Protein AF-A0A382WZ70-F1 (afdb_monomer_lite)

Structure (mmCIF, N/CA/C/O backbone):
data_AF-A0A382WZ70-F1
#
_entry.id   AF-A0A382WZ70-F1
#
loop_
_atom_site.group_PDB
_atom_site.id
_atom_site.type_symbol
_atom_site.label_atom_id
_atom_site.label_alt_id
_atom_site.label_comp_id
_atom_site.label_asym_id
_atom_site.label_entity_id
_atom_site.label_seq_id
_atom_site.pdbx_PDB_ins_code
_atom_site.Cartn_x
_atom_site.Cartn_y
_atom_site.Cartn_z
_atom_site.occupancy
_atom_site.B_iso_or_equiv
_atom_site.auth_seq_id
_atom_site.auth_comp_id
_atom_site.auth_asym_id
_atom_site.auth_atom_id
_atom_site.pdbx_PDB_model_num
ATOM 1 N N . MET A 1 1 ? -3.448 19.047 -0.200 1.00 52.22 1 MET A N 1
ATOM 2 C CA . MET A 1 1 ? -4.006 17.675 -0.276 1.00 52.22 1 MET A CA 1
ATOM 3 C C . MET A 1 1 ? -4.478 17.098 1.074 1.00 52.22 1 MET A C 1
ATOM 5 O O . MET A 1 1 ? -5.064 16.035 1.074 1.00 52.22 1 MET A O 1
ATOM 9 N N . LYS A 1 2 ? -4.300 17.759 2.232 1.00 48.09 2 LYS A N 1
ATOM 10 C CA . LYS A 1 2 ? -4.954 17.326 3.493 1.00 48.09 2 LYS A CA 1
ATOM 11 C C . LYS A 1 2 ? -6.442 17.700 3.568 1.00 48.09 2 LYS A C 1
ATOM 13 O O . LYS A 1 2 ? -7.231 16.997 4.176 1.00 48.09 2 LYS A O 1
ATOM 18 N N . GLN A 1 3 ? -6.812 18.796 2.913 1.00 54.59 3 GLN A N 1
ATOM 19 C CA . GLN A 1 3 ? -8.125 19.424 3.058 1.00 54.59 3 GLN A CA 1
ATOM 20 C C . GLN A 1 3 ? -9.257 18.636 2.375 1.00 54.59 3 GLN A C 1
ATOM 22 O O . GLN A 1 3 ? -10.295 18.408 2.979 1.00 54.59 3 GLN A O 1
ATOM 27 N N . ARG A 1 4 ? -9.003 18.094 1.177 1.00 56.03 4 ARG A N 1
ATOM 28 C CA . ARG A 1 4 ? -9.984 17.295 0.419 1.00 56.03 4 ARG A CA 1
ATOM 29 C C . ARG A 1 4 ? -10.364 15.961 1.070 1.00 56.03 4 ARG A C 1
ATOM 31 O O . ARG A 1 4 ? -11.454 15.464 0.841 1.00 56.03 4 ARG A O 1
ATOM 38 N N . LEU A 1 5 ? -9.467 15.372 1.863 1.00 49.62 5 LEU A N 1
ATOM 39 C CA . LEU A 1 5 ? -9.712 14.099 2.554 1.00 49.62 5 LEU A CA 1
ATOM 40 C C . LEU A 1 5 ? -10.545 14.280 3.831 1.00 49.62 5 LEU A C 1
ATOM 42 O O . LEU A 1 5 ? -11.317 13.391 4.180 1.00 49.62 5 LEU A O 1
ATOM 46 N N . ALA A 1 6 ? -10.441 15.445 4.479 1.00 57.47 6 ALA A N 1
ATOM 47 C CA . ALA A 1 6 ? -11.310 15.814 5.594 1.00 57.47 6 ALA A CA 1
ATOM 48 C C . ALA A 1 6 ? -12.751 16.096 5.125 1.00 57.47 6 ALA A C 1
ATOM 50 O O . ALA A 1 6 ? -13.697 15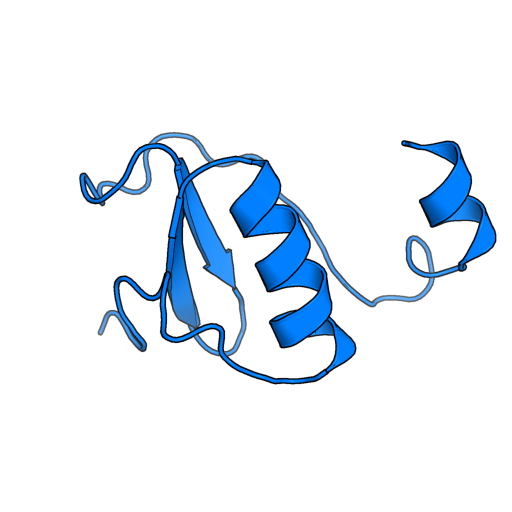.700 5.797 1.00 57.47 6 ALA A O 1
ATOM 51 N N . GLU A 1 7 ? -12.919 16.704 3.945 1.00 56.56 7 GLU A N 1
ATOM 52 C CA . GLU A 1 7 ? -14.234 16.987 3.336 1.00 56.56 7 GLU A CA 1
ATOM 53 C C . GLU A 1 7 ? -15.030 15.724 2.965 1.00 56.56 7 GLU A C 1
ATOM 55 O O . GLU A 1 7 ? -16.249 15.777 2.842 1.00 56.56 7 GLU A O 1
ATOM 60 N N . LEU A 1 8 ? -14.352 14.587 2.798 1.00 57.75 8 LEU A N 1
ATOM 61 C CA . LEU A 1 8 ? -14.949 13.324 2.362 1.00 57.75 8 LEU A CA 1
ATOM 62 C C . LEU A 1 8 ? -15.230 12.341 3.519 1.00 57.75 8 LEU A C 1
ATOM 64 O O . LEU A 1 8 ? -15.616 11.206 3.256 1.00 57.75 8 LEU A O 1
ATOM 68 N N . SER A 1 9 ? -15.019 12.743 4.782 1.00 53.00 9 SER A N 1
ATOM 69 C CA . SER A 1 9 ? -15.269 11.942 6.005 1.00 53.00 9 SER A CA 1
ATOM 70 C C . SER A 1 9 ? -14.677 10.520 6.009 1.00 53.00 9 SER A C 1
ATOM 72 O O . SER A 1 9 ? -15.088 9.663 6.785 1.00 53.00 9 SER A O 1
ATOM 74 N N . LEU A 1 10 ? -13.669 10.266 5.174 1.00 53.75 10 LEU A N 1
ATOM 75 C CA . LEU A 1 10 ? -13.092 8.937 4.946 1.00 53.75 10 LEU A CA 1
ATOM 76 C C . LEU A 1 10 ? -11.932 8.595 5.896 1.00 53.75 10 LEU A C 1
ATOM 78 O O . LEU A 1 10 ? -11.446 7.467 5.885 1.00 53.75 10 LEU A O 1
ATOM 82 N N . SER A 1 11 ? -11.486 9.545 6.725 1.00 50.44 11 SER A N 1
ATOM 83 C CA . SER A 1 11 ? -10.357 9.340 7.646 1.00 50.44 11 SER A CA 1
ATOM 84 C C . SER A 1 11 ? -10.734 8.826 9.038 1.00 50.44 11 SER A C 1
ATOM 86 O O . SER A 1 11 ? -9.859 8.266 9.687 1.00 50.44 11 SER A O 1
ATOM 88 N N . ASP A 1 12 ? -11.987 8.967 9.487 1.00 46.69 12 ASP A N 1
ATOM 89 C CA . ASP A 1 12 ? -12.353 8.774 10.909 1.00 46.69 12 ASP A CA 1
ATOM 90 C C . ASP A 1 12 ? -13.431 7.698 11.160 1.00 46.69 12 ASP A C 1
ATOM 92 O O . ASP A 1 12 ? -13.887 7.511 12.284 1.00 46.69 12 ASP A O 1
ATOM 96 N N . GLN A 1 13 ? -13.854 6.973 10.118 1.00 48.31 13 GLN A N 1
ATOM 97 C CA . GLN A 1 13 ? -14.902 5.939 10.189 1.00 48.31 13 GLN A CA 1
ATOM 98 C C . GLN A 1 13 ? 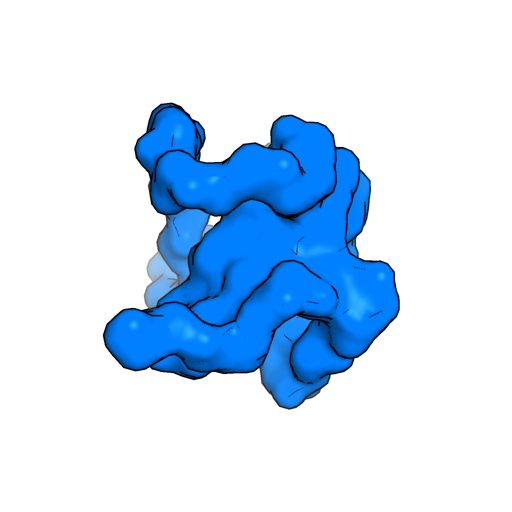-14.411 4.588 9.621 1.00 48.31 13 GLN A C 1
ATOM 100 O O . GLN A 1 13 ? -15.114 3.920 8.873 1.00 48.31 13 GLN A O 1
ATOM 105 N N . GLY A 1 14 ? -13.169 4.191 9.930 1.00 53.12 14 GLY A N 1
ATOM 106 C CA . GLY A 1 14 ? -12.708 2.802 9.753 1.00 53.12 14 GLY A CA 1
ATOM 107 C C . GLY A 1 14 ? -12.389 2.317 8.328 1.00 53.12 14 GLY A C 1
ATOM 108 O O . GLY A 1 14 ? -12.419 1.114 8.095 1.00 53.12 14 GLY A O 1
ATOM 109 N N . GLY A 1 15 ? -12.083 3.201 7.372 1.00 63.88 15 GLY A N 1
ATOM 110 C CA . GLY A 1 15 ? -11.955 2.805 5.961 1.00 63.88 15 GLY A CA 1
ATOM 111 C C . GLY A 1 15 ? -10.584 2.270 5.524 1.00 63.88 15 GLY A C 1
ATOM 112 O O . GLY A 1 15 ? -10.502 1.212 4.910 1.00 63.88 15 GLY A O 1
ATOM 113 N N . ILE A 1 16 ? -9.498 3.021 5.752 1.00 62.03 16 ILE A N 1
ATOM 114 C CA . ILE A 1 16 ? -8.182 2.746 5.140 1.00 62.03 16 ILE A CA 1
ATOM 115 C C . ILE A 1 16 ? -7.057 3.243 6.058 1.00 62.03 16 ILE A C 1
ATOM 117 O O . ILE A 1 16 ? -6.961 4.438 6.340 1.00 62.03 16 ILE A O 1
ATOM 121 N N . LEU A 1 17 ? -6.158 2.347 6.472 1.00 65.06 17 LEU A N 1
ATOM 122 C CA . 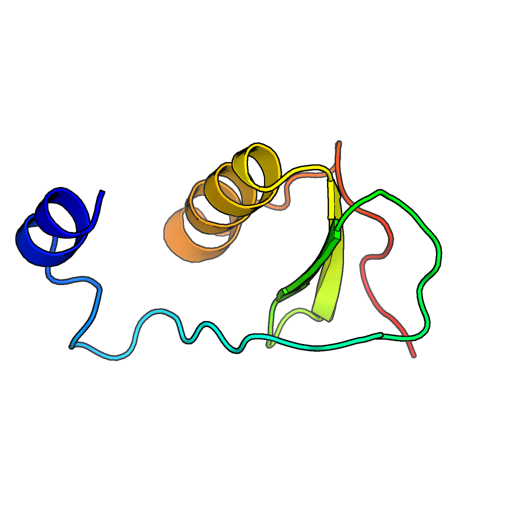LEU A 1 17 ? -4.954 2.694 7.232 1.00 65.06 17 LEU A CA 1
ATOM 123 C C . LEU A 1 17 ? -3.733 2.721 6.309 1.00 65.06 17 LEU A C 1
ATOM 125 O O . LEU A 1 17 ? -3.463 1.760 5.591 1.00 65.06 17 LEU A O 1
ATOM 129 N N . ARG A 1 18 ? -2.959 3.810 6.360 1.00 70.69 18 ARG A N 1
ATOM 130 C CA . ARG A 1 18 ? -1.677 3.924 5.653 1.00 70.69 18 ARG A CA 1
ATOM 131 C C . ARG A 1 18 ? -0.528 3.948 6.652 1.00 70.69 18 ARG A C 1
ATOM 133 O O . ARG A 1 18 ? -0.380 4.909 7.401 1.00 70.69 18 ARG A O 1
ATOM 140 N N . ALA A 1 19 ? 0.335 2.941 6.585 1.00 74.06 19 ALA A N 1
ATOM 141 C CA . ALA A 1 19 ? 1.610 2.930 7.289 1.00 74.06 19 ALA A CA 1
ATOM 142 C C . ALA A 1 19 ? 2.753 3.262 6.321 1.00 74.06 19 ALA A C 1
ATOM 144 O O . ALA A 1 19 ? 2.763 2.815 5.173 1.00 74.06 19 ALA A O 1
ATOM 145 N N . LYS A 1 20 ? 3.733 4.050 6.776 1.00 78.56 20 LYS A N 1
ATOM 146 C CA . LYS A 1 20 ? 4.998 4.201 6.051 1.00 78.56 20 LYS A CA 1
ATOM 147 C C . LYS A 1 20 ? 5.858 2.976 6.358 1.00 78.56 20 LYS A C 1
ATOM 149 O O . LYS A 1 20 ? 6.265 2.796 7.501 1.00 78.56 20 LYS A O 1
ATOM 154 N N . ALA A 1 21 ? 6.127 2.159 5.347 1.00 81.50 21 ALA A N 1
ATOM 155 C CA . ALA A 1 21 ? 7.076 1.057 5.438 1.00 81.50 21 ALA A CA 1
ATOM 156 C C . ALA A 1 21 ? 8.456 1.487 4.914 1.00 81.50 21 ALA A C 1
ATOM 158 O O . ALA A 1 21 ? 8.561 2.399 4.092 1.00 81.50 21 ALA A O 1
ATOM 159 N N . ASN A 1 22 ? 9.506 0.829 5.410 1.00 79.50 22 ASN A N 1
ATOM 160 C CA . ASN A 1 22 ? 10.857 0.920 4.852 1.00 79.50 22 ASN A CA 1
ATOM 161 C C . ASN A 1 22 ? 11.000 -0.120 3.720 1.00 79.50 22 ASN A C 1
ATOM 163 O O . ASN A 1 22 ? 10.070 -0.328 2.946 1.00 79.50 22 ASN A O 1
ATOM 167 N N . CYS A 1 23 ? 12.146 -0.791 3.607 1.00 80.81 23 CYS A N 1
ATOM 168 C CA . CYS A 1 23 ? 12.347 -1.821 2.592 1.00 80.81 23 CYS A CA 1
ATOM 169 C C . CYS A 1 23 ? 11.448 -3.043 2.847 1.00 80.81 23 CYS A C 1
ATOM 171 O O . CYS A 1 23 ? 11.537 -3.672 3.900 1.00 80.81 23 CYS A O 1
ATOM 173 N N . LEU A 1 24 ? 10.631 -3.406 1.854 1.00 82.50 24 LEU A N 1
ATOM 174 C CA . LEU A 1 24 ? 9.812 -4.625 1.855 1.00 82.50 24 LEU A CA 1
ATOM 175 C C . LEU A 1 24 ? 10.530 -5.830 1.217 1.00 82.50 24 LEU A C 1
ATOM 177 O O . LEU A 1 24 ? 9.928 -6.883 1.046 1.00 82.50 24 LEU A O 1
ATOM 181 N N . ARG A 1 25 ? 11.819 -5.685 0.867 1.00 81.94 25 ARG A N 1
ATOM 182 C CA . ARG A 1 25 ? 12.632 -6.670 0.121 1.00 81.94 25 ARG A CA 1
ATOM 183 C C . ARG A 1 25 ? 12.046 -7.076 -1.238 1.00 81.94 25 ARG A C 1
ATOM 185 O O . ARG A 1 25 ? 12.382 -8.130 -1.764 1.00 81.94 25 ARG A O 1
ATOM 192 N N . VAL A 1 26 ? 11.224 -6.208 -1.819 1.00 79.94 26 VAL A N 1
ATOM 193 C CA . VAL A 1 26 ? 10.754 -6.297 -3.202 1.00 79.94 26 VAL A CA 1
ATOM 194 C C . VAL A 1 26 ? 11.444 -5.179 -3.967 1.00 79.94 26 VAL A C 1
ATOM 196 O O . VAL A 1 26 ? 11.136 -4.008 -3.766 1.00 79.94 26 VAL A O 1
ATOM 199 N N . CYS A 1 27 ? 12.430 -5.539 -4.785 1.00 81.25 27 CYS A N 1
ATOM 200 C CA . CYS A 1 27 ? 13.204 -4.596 -5.593 1.00 81.25 27 CYS A CA 1
ATOM 201 C C . CYS A 1 27 ? 12.602 -4.459 -6.999 1.00 81.25 27 CYS A C 1
ATOM 203 O O . CYS A 1 27 ? 13.333 -4.515 -7.985 1.00 81.25 27 CYS A O 1
ATOM 205 N N . ASP A 1 28 ? 11.276 -4.343 -7.079 1.00 71.88 28 ASP A N 1
ATOM 206 C CA . ASP A 1 28 ? 10.539 -4.231 -8.336 1.00 71.88 28 ASP A CA 1
ATOM 207 C C . ASP A 1 28 ? 9.698 -2.945 -8.329 1.00 71.88 28 ASP A C 1
ATOM 209 O O . ASP A 1 28 ? 8.743 -2.808 -7.563 1.00 71.88 28 ASP A O 1
ATOM 213 N N . GLY A 1 29 ? 10.113 -1.965 -9.138 1.00 68.7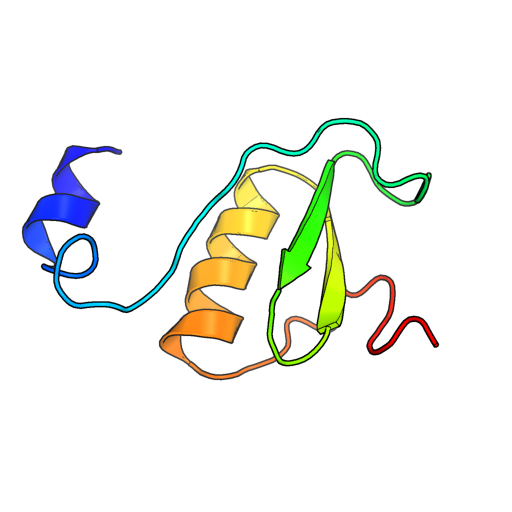5 29 GLY A N 1
ATOM 214 C CA . GLY A 1 29 ? 9.546 -0.611 -9.184 1.00 68.75 29 GLY A CA 1
ATOM 215 C C . GLY A 1 29 ? 10.172 0.402 -8.208 1.00 68.75 29 GLY A C 1
ATOM 216 O O . GLY A 1 29 ? 10.922 0.054 -7.300 1.00 68.75 29 GLY A O 1
ATOM 217 N N . ASP A 1 30 ? 9.859 1.690 -8.406 1.00 75.44 30 ASP A N 1
ATOM 218 C CA . ASP A 1 30 ? 10.423 2.801 -7.615 1.00 75.44 30 ASP A CA 1
ATOM 219 C C . ASP A 1 30 ? 9.894 2.853 -6.174 1.00 75.44 30 ASP A C 1
ATOM 221 O O . ASP A 1 30 ? 10.632 3.093 -5.218 1.00 75.44 30 ASP A O 1
ATOM 225 N N . SER A 1 31 ? 8.583 2.692 -5.994 1.00 81.56 31 SER A N 1
ATOM 226 C CA . SER A 1 31 ? 7.945 2.600 -4.682 1.00 81.56 31 SER A CA 1
ATOM 227 C C . SER A 1 31 ? 6.948 1.455 -4.674 1.00 81.56 31 SER A C 1
ATOM 229 O O . SER A 1 31 ? 6.171 1.286 -5.613 1.00 81.56 31 SER A O 1
ATOM 231 N N . VAL A 1 32 ? 6.976 0.683 -3.590 1.00 85.19 32 VAL A N 1
ATOM 232 C CA . VAL A 1 32 ? 6.174 -0.530 -3.434 1.00 85.19 32 VAL A CA 1
ATOM 233 C C . VAL A 1 32 ? 5.083 -0.305 -2.394 1.00 85.19 32 VAL A C 1
ATOM 235 O O . VAL A 1 32 ? 5.326 0.281 -1.335 1.00 85.19 32 VAL A O 1
ATOM 238 N N . ALA A 1 33 ? 3.877 -0.777 -2.697 1.00 86.50 33 ALA A N 1
ATOM 239 C CA . ALA A 1 33 ? 2.725 -0.745 -1.810 1.00 86.50 33 ALA A CA 1
ATOM 240 C C . ALA A 1 33 ? 2.070 -2.122 -1.743 1.00 86.50 33 ALA A C 1
ATOM 242 O O . ALA A 1 33 ? 1.932 -2.793 -2.762 1.00 86.50 33 ALA A O 1
ATOM 243 N N . VAL A 1 34 ? 1.618 -2.510 -0.556 1.00 85.88 34 VAL A N 1
ATOM 244 C CA . VAL A 1 34 ? 0.824 -3.721 -0.343 1.00 85.88 34 VAL A CA 1
ATOM 245 C C . VAL A 1 34 ? -0.526 -3.322 0.231 1.00 85.88 34 VAL A C 1
ATOM 247 O O . VAL A 1 34 ? -0.598 -2.447 1.100 1.00 85.88 34 VAL A O 1
ATOM 250 N N . VAL A 1 35 ? -1.594 -3.935 -0.274 1.00 85.62 35 VAL A N 1
ATOM 251 C CA . VAL A 1 35 ? -2.950 -3.727 0.236 1.00 85.62 35 VAL A CA 1
ATOM 252 C C . VAL A 1 35 ? -3.420 -4.977 0.968 1.00 85.62 35 VAL A C 1
ATOM 254 O O . VAL A 1 35 ? -3.325 -6.083 0.450 1.00 85.62 35 VAL A O 1
ATOM 257 N N . TYR A 1 36 ? -3.947 -4.790 2.174 1.00 79.00 36 TYR A N 1
ATOM 258 C CA . TYR A 1 36 ? -4.564 -5.852 2.967 1.00 79.00 36 TYR A CA 1
ATOM 259 C C . TYR A 1 36 ? -6.089 -5.687 2.986 1.00 79.00 36 TYR A C 1
ATOM 261 O O . TYR A 1 36 ? -6.558 -4.547 2.935 1.00 79.00 36 TYR A O 1
ATOM 269 N N . PRO A 1 37 ? -6.864 -6.787 3.095 1.00 77.75 37 PRO A N 1
ATOM 270 C CA . PRO A 1 37 ? -6.432 -8.179 3.304 1.00 77.75 37 PRO A CA 1
ATOM 271 C C . PRO A 1 37 ? -6.085 -8.957 2.024 1.00 77.75 37 PRO A C 1
ATOM 273 O O . PRO A 1 37 ? -5.544 -10.049 2.129 1.00 77.75 37 PRO A O 1
ATOM 276 N N . GLU A 1 38 ? -6.381 -8.416 0.839 1.00 81.44 38 GLU A N 1
ATOM 277 C CA . GLU A 1 38 ? -6.257 -9.138 -0.440 1.00 81.44 38 GLU A CA 1
ATOM 278 C C . GLU A 1 38 ? -4.813 -9.534 -0.797 1.00 81.44 38 GLU A C 1
ATOM 280 O O . GLU A 1 38 ? -4.606 -10.452 -1.582 1.00 81.44 38 GLU A O 1
ATOM 285 N N . GLY A 1 39 ? -3.809 -8.842 -0.253 1.00 85.12 39 GLY A N 1
ATOM 286 C CA . GLY A 1 39 ? -2.400 -9.111 -0.519 1.00 85.12 39 GLY A CA 1
ATOM 287 C C . GLY A 1 39 ? -1.822 -8.652 -1.869 1.00 85.12 39 GLY A C 1
ATOM 288 O O . GLY A 1 39 ? -0.674 -9.032 -2.118 1.00 85.12 39 GLY A O 1
ATOM 289 N N . PRO A 1 40 ? -2.480 -7.845 -2.739 1.00 87.44 40 PRO A N 1
ATOM 290 C CA . PRO A 1 40 ? -1.847 -7.420 -3.973 1.00 87.44 40 PRO A CA 1
ATOM 291 C C . PRO A 1 40 ? -0.727 -6.421 -3.694 1.00 87.44 40 PRO A C 1
ATOM 293 O O . PRO A 1 40 ? -0.856 -5.476 -2.904 1.00 87.44 40 PRO A O 1
ATOM 296 N N . TRP A 1 41 ? 0.365 -6.631 -4.414 1.00 87.62 41 TRP A N 1
ATOM 297 C CA . TRP A 1 41 ? 1.546 -5.792 -4.423 1.00 87.62 41 TRP A CA 1
ATOM 298 C C . TRP A 1 41 ? 1.524 -4.908 -5.651 1.00 87.62 41 TRP A C 1
ATOM 300 O O . TRP A 1 41 ? 1.317 -5.376 -6.771 1.00 87.62 41 TRP A O 1
ATOM 310 N N . TYR A 1 42 ? 1.794 -3.632 -5.439 1.00 87.62 42 TYR A N 1
ATOM 311 C CA . TYR A 1 42 ? 1.847 -2.642 -6.491 1.00 87.62 42 TYR A CA 1
ATOM 312 C C . TYR A 1 42 ? 3.190 -1.935 -6.517 1.00 87.62 42 TYR A C 1
ATOM 314 O O . TYR A 1 42 ? 3.731 -1.583 -5.467 1.00 87.62 42 TYR A O 1
ATOM 322 N N . GLY A 1 43 ? 3.676 -1.683 -7.726 1.00 86.69 43 GLY A N 1
ATOM 323 C CA . GLY A 1 43 ? 4.882 -0.913 -7.993 1.00 86.69 43 GLY A CA 1
ATOM 324 C C . GLY A 1 43 ? 4.547 0.372 -8.731 1.00 86.69 43 GLY A C 1
ATOM 325 O O . GLY A 1 43 ? 3.730 0.380 -9.652 1.00 86.69 43 GLY A O 1
ATOM 326 N N . GLY A 1 44 ? 5.178 1.477 -8.347 1.00 83.81 44 GLY A N 1
ATOM 327 C CA . GLY A 1 44 ? 5.092 2.712 -9.116 1.00 83.81 44 GLY A CA 1
ATOM 328 C C . GLY A 1 44 ? 5.420 3.965 -8.325 1.00 83.81 44 GLY A C 1
ATOM 329 O O . GLY A 1 44 ? 5.963 3.926 -7.228 1.00 83.81 44 GLY A O 1
ATOM 330 N N . THR A 1 45 ? 5.075 5.109 -8.905 1.00 78.94 45 THR A N 1
ATOM 331 C CA . THR A 1 45 ? 5.296 6.424 -8.297 1.00 78.94 45 THR A CA 1
ATOM 332 C C . THR A 1 45 ? 4.205 6.758 -7.267 1.00 78.94 45 THR A C 1
ATOM 334 O O . THR A 1 45 ? 3.131 6.151 -7.272 1.00 78.94 45 THR A O 1
ATOM 337 N N . PRO A 1 46 ? 4.394 7.777 -6.408 1.00 76.31 46 PRO A N 1
ATOM 338 C CA . PRO A 1 46 ? 3.365 8.220 -5.459 1.00 76.31 46 PRO A CA 1
ATOM 339 C C . PRO A 1 46 ? 1.997 8.532 -6.092 1.00 76.31 46 PRO A C 1
ATOM 341 O O . PRO A 1 46 ? 0.967 8.350 -5.448 1.00 76.31 46 PRO A O 1
ATOM 344 N N . VAL A 1 47 ? 1.980 8.954 -7.361 1.00 77.81 47 VAL A N 1
ATOM 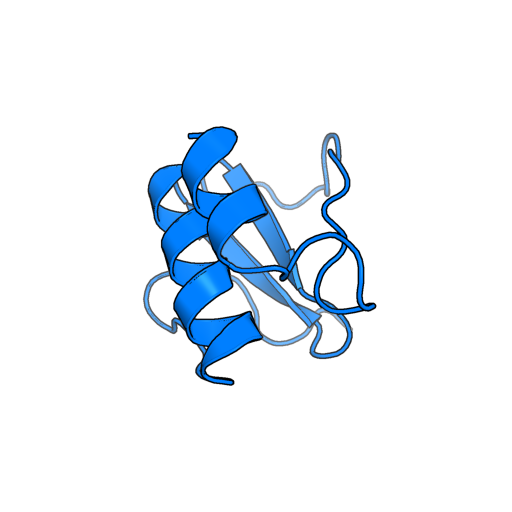345 C CA . VAL A 1 47 ? 0.755 9.220 -8.137 1.00 77.81 47 VAL A CA 1
ATOM 346 C C . VAL A 1 47 ? -0.007 7.926 -8.444 1.00 77.81 47 VAL A C 1
ATOM 348 O O . VAL A 1 47 ? -1.238 7.895 -8.438 1.00 77.81 47 VAL A O 1
ATOM 351 N N . VAL A 1 48 ? 0.721 6.837 -8.691 1.00 80.50 48 VAL A N 1
ATOM 352 C CA . VAL A 1 48 ? 0.150 5.508 -8.933 1.00 80.50 48 VAL A CA 1
ATOM 353 C C . VAL A 1 48 ? -0.476 4.955 -7.651 1.00 80.50 48 VAL A C 1
ATOM 355 O O . VAL A 1 48 ? -1.588 4.433 -7.704 1.00 80.50 48 VAL A O 1
ATOM 358 N N . LEU A 1 49 ? 0.162 5.151 -6.490 1.00 77.81 49 LEU A N 1
ATOM 359 C CA . LEU A 1 49 ? -0.407 4.762 -5.191 1.00 77.81 49 LEU A CA 1
ATOM 360 C C . LEU A 1 49 ? -1.763 5.425 -4.909 1.00 77.81 49 LEU A C 1
ATOM 362 O O . LEU A 1 49 ? -2.664 4.776 -4.375 1.00 77.81 49 LEU A O 1
ATOM 366 N N . GLU A 1 50 ? -1.932 6.700 -5.260 1.00 80.00 50 GLU A N 1
ATOM 367 C CA . GLU A 1 50 ? -3.214 7.397 -5.093 1.00 80.00 50 GLU A CA 1
ATOM 368 C C . GLU A 1 50 ? -4.302 6.780 -5.983 1.00 80.00 50 GLU A C 1
ATOM 370 O O . GLU A 1 50 ? -5.413 6.513 -5.519 1.00 80.00 50 GLU A O 1
ATOM 375 N N . ARG A 1 51 ? -3.963 6.451 -7.237 1.00 82.94 51 ARG A N 1
ATOM 376 C CA . ARG A 1 51 ? -4.873 5.734 -8.142 1.00 82.94 51 ARG A CA 1
ATOM 377 C C . ARG A 1 51 ? -5.251 4.356 -7.611 1.00 82.94 51 ARG A C 1
ATOM 379 O O . ARG A 1 51 ? -6.422 3.999 -7.685 1.00 82.94 51 ARG A O 1
ATOM 386 N N . ILE A 1 52 ? -4.294 3.602 -7.072 1.00 83.88 52 ILE A N 1
ATOM 387 C CA . ILE A 1 52 ? -4.547 2.294 -6.453 1.00 83.88 52 ILE A CA 1
ATOM 388 C C . ILE A 1 52 ? -5.474 2.451 -5.254 1.00 83.88 52 ILE A C 1
ATOM 390 O O . ILE A 1 52 ? -6.441 1.712 -5.143 1.00 83.88 52 ILE A O 1
ATOM 394 N N . THR A 1 53 ? -5.243 3.450 -4.406 1.00 79.06 53 THR A N 1
ATOM 395 C CA . THR A 1 53 ? -6.106 3.729 -3.250 1.00 79.06 53 THR A CA 1
ATOM 396 C C . THR A 1 53 ? -7.551 3.962 -3.707 1.00 79.06 53 THR A C 1
ATOM 398 O O . THR A 1 53 ? -8.461 3.298 -3.226 1.00 79.06 53 THR A O 1
ATOM 401 N N . GLN A 1 54 ? -7.785 4.821 -4.702 1.00 81.06 54 GLN A N 1
ATOM 402 C CA . GLN A 1 54 ? -9.146 5.093 -5.174 1.00 81.06 54 GLN A CA 1
ATOM 403 C C . GLN A 1 54 ? -9.772 3.906 -5.930 1.00 81.06 54 GLN A C 1
ATOM 405 O O . GLN A 1 54 ? -10.940 3.589 -5.737 1.00 81.06 54 GLN A O 1
ATOM 410 N N . ALA A 1 55 ? -9.029 3.238 -6.812 1.00 84.69 55 ALA A N 1
ATOM 411 C CA . ALA A 1 55 ? -9.578 2.158 -7.632 1.00 84.69 55 ALA A CA 1
ATOM 412 C C . ALA A 1 55 ? -9.784 0.867 -6.830 1.00 84.69 55 ALA A C 1
ATOM 414 O O . ALA A 1 55 ? -10.830 0.229 -6.932 1.00 84.69 55 ALA A O 1
ATOM 415 N N . HIS A 1 56 ? -8.801 0.498 -6.018 1.00 82.56 56 HIS A N 1
ATOM 416 C CA . HIS A 1 56 ? -8.803 -0.757 -5.290 1.00 82.56 56 HIS A CA 1
ATOM 417 C C . HIS A 1 56 ? -9.554 -0.642 -3.964 1.00 82.56 56 HIS A C 1
ATOM 419 O O . HIS A 1 56 ? -10.407 -1.473 -3.694 1.00 82.56 56 HIS A O 1
ATOM 425 N N . LEU A 1 57 ? -9.319 0.405 -3.164 1.00 76.25 57 LEU A N 1
ATOM 426 C CA . LEU A 1 57 ? -9.956 0.503 -1.844 1.00 76.25 57 LEU A CA 1
ATOM 427 C C . LEU A 1 57 ? -11.368 1.095 -1.896 1.00 76.25 57 LEU A C 1
ATOM 429 O O . LEU A 1 57 ? -12.197 0.727 -1.073 1.00 76.25 57 LEU A O 1
ATOM 433 N N . VAL A 1 58 ? -11.668 1.986 -2.849 1.00 80.00 58 VAL A N 1
ATOM 434 C CA . VAL A 1 58 ? -13.017 2.584 -2.961 1.00 80.00 58 VAL A CA 1
ATOM 435 C C . VAL A 1 58 ? -13.898 1.839 -3.961 1.00 80.00 58 VAL A C 1
ATOM 437 O O . VAL A 1 58 ? -15.099 1.715 -3.742 1.00 80.00 58 VAL A O 1
ATOM 440 N N . ALA A 1 59 ? -13.330 1.343 -5.064 1.00 80.38 59 ALA A N 1
ATOM 441 C CA . ALA A 1 59 ? -14.096 0.682 -6.124 1.00 80.38 59 ALA A CA 1
ATOM 442 C C . ALA A 1 59 ? -13.861 -0.836 -6.224 1.00 80.38 59 ALA A C 1
ATOM 444 O O . ALA A 1 59 ? -14.361 -1.438 -7.177 1.00 80.38 59 ALA A O 1
ATOM 445 N N . SER A 1 60 ? -13.107 -1.436 -5.289 1.00 81.19 60 SER A N 1
ATOM 446 C CA . SER A 1 60 ? -12.786 -2.876 -5.247 1.00 81.19 60 SER A CA 1
ATOM 447 C C . SER A 1 60 ? -12.265 -3.423 -6.581 1.00 81.19 60 SER A C 1
ATOM 449 O O . SER A 1 60 ? -12.569 -4.545 -6.982 1.00 81.19 60 SER A O 1
ATOM 451 N N . ARG A 1 61 ? -11.504 -2.606 -7.324 1.00 84.50 61 ARG A N 1
ATOM 452 C CA . ARG A 1 61 ? -10.940 -2.956 -8.634 1.00 84.50 61 ARG A CA 1
ATOM 453 C C . ARG A 1 61 ? -9.419 -2.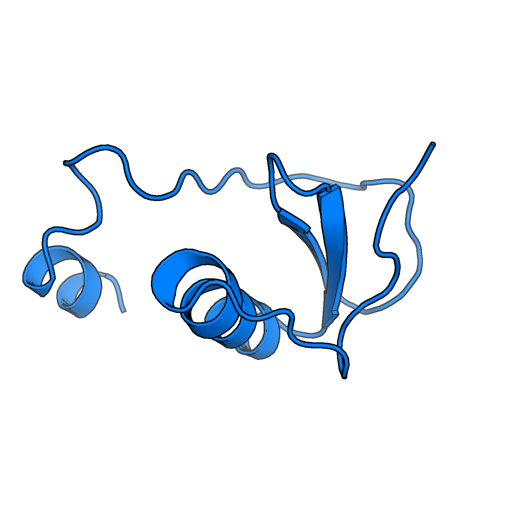953 -8.604 1.00 84.50 61 ARG A C 1
ATOM 455 O O . ARG A 1 61 ? -8.782 -1.933 -8.352 1.00 84.50 61 ARG A O 1
ATOM 462 N N . LEU A 1 62 ? -8.835 -4.101 -8.940 1.00 83.94 62 LEU A N 1
ATOM 463 C CA . LEU A 1 62 ? -7.393 -4.261 -9.121 1.00 83.94 62 LEU A CA 1
ATOM 464 C C . LEU A 1 62 ? -6.876 -3.392 -10.272 1.00 83.94 62 LEU A C 1
ATOM 466 O O . LEU A 1 62 ? -7.421 -3.401 -11.378 1.00 83.94 62 LEU A O 1
ATOM 470 N N . VAL A 1 63 ? -5.764 -2.699 -10.032 1.00 85.81 63 VAL A N 1
ATOM 471 C CA . VAL A 1 63 ? -5.076 -1.916 -11.064 1.00 85.81 63 VAL A CA 1
ATOM 472 C C . VAL A 1 63 ? -3.980 -2.773 -11.697 1.00 85.81 63 VAL A C 1
ATOM 474 O O . VAL A 1 63 ? -2.810 -2.671 -11.345 1.00 85.81 63 VAL A O 1
ATOM 477 N N . ILE A 1 64 ? -4.377 -3.642 -12.633 1.00 84.69 64 ILE A N 1
ATOM 478 C CA . ILE A 1 64 ? -3.507 -4.682 -13.219 1.00 84.69 64 ILE A CA 1
ATOM 479 C C . ILE A 1 64 ? -2.227 -4.099 -13.841 1.00 84.69 64 ILE A C 1
ATOM 481 O O . ILE A 1 64 ? -1.175 -4.716 -13.753 1.00 84.69 64 ILE A O 1
ATOM 485 N N . GLY A 1 65 ? -2.288 -2.890 -14.408 1.00 84.62 65 GLY A N 1
ATOM 486 C CA . GLY A 1 65 ? -1.132 -2.248 -15.048 1.00 84.62 65 GLY A CA 1
ATOM 487 C C . GLY A 1 65 ? 0.029 -1.889 -14.111 1.00 84.62 65 GLY A C 1
ATOM 488 O O . GLY A 1 65 ? 1.105 -1.571 -14.600 1.00 84.62 65 GLY A O 1
ATOM 489 N N . TYR A 1 66 ? -0.179 -1.936 -12.793 1.00 86.00 66 TYR A N 1
ATOM 490 C CA . TYR A 1 66 ? 0.850 -1.645 -11.783 1.00 86.00 66 TYR A CA 1
ATOM 491 C C . TYR A 1 66 ? 1.030 -2.787 -10.783 1.00 86.00 66 TYR A C 1
ATOM 493 O O . TYR A 1 66 ? 1.626 -2.601 -9.724 1.00 86.00 66 TYR A O 1
ATOM 501 N N . LEU A 1 67 ? 0.457 -3.949 -11.083 1.00 86.81 67 LEU A N 1
ATOM 502 C CA . LEU A 1 67 ? 0.450 -5.097 -10.197 1.00 86.81 67 LEU A CA 1
ATOM 503 C C . LEU A 1 67 ? 1.772 -5.858 -10.335 1.00 86.81 67 LEU A C 1
ATOM 505 O O . LEU A 1 67 ? 2.076 -6.366 -11.410 1.00 86.81 67 LEU A O 1
ATOM 509 N N . ILE A 1 68 ? 2.527 -5.947 -9.243 1.00 86.38 68 ILE A N 1
ATOM 510 C CA . ILE A 1 68 ? 3.747 -6.761 -9.147 1.00 86.38 68 ILE A CA 1
ATOM 511 C C . ILE A 1 68 ? 3.358 -8.223 -8.916 1.00 86.38 68 ILE A C 1
ATOM 513 O O . ILE A 1 68 ? 3.804 -9.125 -9.615 1.00 86.38 68 ILE A O 1
ATOM 517 N N . SER A 1 69 ? 2.496 -8.459 -7.925 1.00 83.81 69 SER A N 1
ATOM 518 C CA . SER A 1 69 ? 1.983 -9.788 -7.599 1.00 83.81 69 SER A CA 1
ATOM 519 C C . SER A 1 69 ? 0.591 -9.690 -6.989 1.00 83.81 69 SER A C 1
ATOM 521 O O . SER A 1 69 ? 0.257 -8.691 -6.351 1.00 83.81 69 SER A O 1
ATOM 523 N N . LYS A 1 70 ? -0.223 -10.729 -7.184 1.00 76.25 70 LYS A N 1
ATOM 524 C CA . LYS A 1 70 ? -1.535 -10.858 -6.538 1.00 76.25 70 LYS A CA 1
ATOM 525 C C . LYS A 1 70 ? -1.438 -11.451 -5.138 1.00 76.25 70 LYS A C 1
ATOM 527 O O . LYS A 1 70 ? -2.208 -11.036 -4.288 1.00 76.25 70 LYS A O 1
ATOM 532 N N . GLU A 1 71 ? -0.484 -12.351 -4.910 1.00 72.88 71 GLU A N 1
ATOM 533 C CA . GLU A 1 71 ? -0.283 -13.067 -3.649 1.00 72.88 71 GLU A CA 1
ATOM 534 C C . GLU A 1 71 ? 1.216 -13.399 -3.506 1.00 72.88 71 GLU A C 1
ATOM 536 O O . GLU A 1 71 ? 1.849 -13.856 -4.460 1.00 72.88 71 GLU A O 1
ATOM 541 N N . PHE A 1 72 ? 1.803 -13.146 -2.334 1.00 58.75 72 PHE A N 1
ATOM 542 C CA . PHE A 1 72 ? 3.081 -13.743 -1.929 1.00 58.75 72 PHE A CA 1
ATOM 543 C C . PHE A 1 72 ? 2.743 -14.804 -0.880 1.00 58.75 72 PHE A C 1
ATOM 545 O O . PHE A 1 72 ? 2.341 -14.451 0.229 1.00 58.75 72 PHE A O 1
ATOM 552 N N . ALA A 1 73 ? 2.831 -16.074 -1.277 1.00 52.19 73 ALA A N 1
ATOM 553 C CA . ALA A 1 73 ? 2.778 -17.216 -0.368 1.00 52.19 73 ALA A CA 1
ATOM 554 C C . ALA A 1 73 ? 4.120 -17.387 0.357 1.00 52.19 73 ALA A C 1
ATOM 556 O O . ALA A 1 73 ? 5.168 -17.157 -0.295 1.00 52.19 73 ALA A O 1
#

InterPro domains:
  IPR036249 Thioredoxin-like superfamily [SSF52833] (2-68)

Foldseek 3Di:
DVPVVVVVVQPPDPQDDDDDDDDPVDPPADDWDFDPDQGWIFHYDPVVVVVCCCCCRVVVDDPVVGTPDRHDD

Secondary structure (DSSP, 8-state):
--HHHHTTT-SSSS----------S--SSSEEEE-TTT--EEEE-HHHHHHHIIIIIIT----GGGEEES---

pLDDT: mean 74.34, std 12.53, range [46.69, 87.62]

Sequence (73 aa):
MKQRLAELSLSDQGGILRAKANCLRVCDGDSVAVVYPEGPWYGGTPVVLERITQAHLVASRLVIGYLISKEFA

Organism: NCBI:txid408172

Radius of gyration: 12.74 Å; chains: 1; bounding box: 28×37×26 Å